Protein AF-A0A3A4W1U2-F1 (afdb_monomer)

Radius of gyration: 13.16 Å; Cα contacts (8 Å, |Δi|>4): 153; chains: 1; bounding box: 40×24×36 Å

Foldseek 3Di:
DDDLPFPWDADPVGKTKGKQQQQPCVVVRVLSSLCVSVVNPSVVSVVDDPVQKDKDKWFADPVVRDTDPDDDPDDGTMMMMIMHTDDD

Solvent-accessible surface area (backbone atoms only — not comparable to full-atom values): 5236 Å² total; per-residue (Å²): 132,85,79,84,89,68,58,60,53,71,46,97,87,66,31,25,32,26,53,30,77,64,50,81,47,59,69,61,46,48,52,51,33,41,12,53,69,48,75,66,36,52,70,60,38,73,68,58,54,81,84,50,40,49,77,51,76,31,40,28,42,84,88,78,72,45,75,38,90,61,83,64,98,60,80,81,49,13,28,37,39,35,38,28,76,54,86,130

Secondary structure (DSSP, 8-state):
-------EEE-TTS-EEEEESSSS-HHHHHHHHHHHHTTT-HHHHHH--TTSEEEEEEEEETTTTEEESS--SSS--EEEEEEEEPP-

Structure (mmCIF, N/CA/C/O backbone):
data_AF-A0A3A4W1U2-F1
#
_entry.id   AF-A0A3A4W1U2-F1
#
loop_
_atom_site.group_PDB
_atom_site.id
_atom_site.type_symbol
_atom_site.label_atom_id
_atom_site.label_alt_id
_atom_site.label_comp_id
_atom_site.label_asym_id
_atom_site.label_entity_id
_atom_site.label_seq_id
_atom_site.pdbx_PDB_ins_code
_atom_site.Cartn_x
_atom_site.Cartn_y
_atom_site.Cartn_z
_atom_site.occupancy
_atom_site.B_iso_or_equiv
_atom_site.auth_seq_id
_atom_site.auth_comp_id
_atom_site.auth_asym_id
_atom_site.auth_atom_id
_atom_site.pdbx_PDB_model_num
ATOM 1 N N . MET A 1 1 ? -20.799 6.509 -5.817 1.00 47.81 1 MET A N 1
ATOM 2 C CA . MET A 1 1 ? -19.647 5.779 -5.247 1.00 47.81 1 MET A CA 1
ATOM 3 C C . MET A 1 1 ? -18.566 5.757 -6.317 1.00 47.81 1 MET A C 1
ATOM 5 O O . MET A 1 1 ? -18.876 5.335 -7.425 1.00 47.81 1 MET A O 1
ATOM 9 N N . LYS A 1 2 ? -17.371 6.310 -6.053 1.00 53.25 2 LYS A N 1
ATOM 10 C CA . LYS A 1 2 ? -16.240 6.239 -6.999 1.00 53.25 2 LYS A CA 1
ATOM 11 C C . LYS A 1 2 ? -15.819 4.768 -7.077 1.00 53.25 2 LYS A C 1
ATOM 13 O O . LYS A 1 2 ? -15.674 4.133 -6.035 1.00 53.25 2 LYS A O 1
ATOM 18 N N . ALA A 1 3 ? -15.696 4.214 -8.279 1.00 64.38 3 ALA A N 1
ATOM 19 C CA . ALA A 1 3 ? -15.075 2.906 -8.435 1.00 64.38 3 ALA A CA 1
ATOM 20 C C . ALA A 1 3 ? -13.595 3.040 -8.055 1.00 64.38 3 ALA A C 1
ATOM 22 O O . ALA A 1 3 ? -12.925 3.960 -8.522 1.00 64.38 3 ALA A O 1
ATOM 23 N N . LEU A 1 4 ? -13.106 2.159 -7.184 1.00 66.75 4 LEU A N 1
ATOM 24 C CA . LEU A 1 4 ? -11.679 2.061 -6.905 1.00 66.75 4 LEU A CA 1
ATOM 25 C C . LEU A 1 4 ? -11.003 1.393 -8.104 1.00 66.75 4 LEU A C 1
ATOM 27 O O . LEU A 1 4 ? -11.129 0.184 -8.297 1.00 66.75 4 LEU A O 1
ATOM 31 N N . GLU A 1 5 ? -10.306 2.178 -8.920 1.00 71.06 5 GLU A N 1
ATOM 32 C CA . GLU A 1 5 ? -9.493 1.665 -10.024 1.00 71.06 5 GLU A CA 1
ATOM 33 C C . GLU A 1 5 ? -8.083 1.345 -9.534 1.00 71.06 5 GLU A C 1
ATOM 35 O O . GLU A 1 5 ? -7.111 2.045 -9.807 1.00 71.06 5 GLU A O 1
ATOM 40 N N . ILE A 1 6 ? -7.974 0.252 -8.786 1.00 74.44 6 ILE A N 1
ATOM 41 C CA . ILE A 1 6 ? -6.697 -0.206 -8.244 1.00 74.44 6 ILE A CA 1
ATOM 42 C C . ILE A 1 6 ? -6.149 -1.317 -9.130 1.00 74.44 6 ILE A C 1
ATOM 44 O O . ILE A 1 6 ? -6.792 -2.347 -9.329 1.00 74.44 6 ILE A O 1
ATOM 48 N N . THR A 1 7 ? -4.916 -1.159 -9.607 1.00 88.12 7 THR A N 1
ATOM 49 C CA . THR A 1 7 ? -4.124 -2.317 -10.037 1.00 88.12 7 THR A CA 1
ATOM 50 C C . THR A 1 7 ? -3.443 -2.878 -8.796 1.00 88.12 7 THR A C 1
ATOM 52 O O . THR A 1 7 ? -2.437 -2.337 -8.346 1.00 88.12 7 THR A O 1
ATOM 55 N N . GLY A 1 8 ? -4.015 -3.915 -8.191 1.00 91.12 8 GLY A N 1
ATOM 56 C CA . GLY A 1 8 ? -3.597 -4.367 -6.867 1.00 91.12 8 GLY A CA 1
ATOM 57 C C . GLY A 1 8 ? -4.220 -5.691 -6.443 1.00 91.12 8 GLY A C 1
ATOM 58 O O . GLY A 1 8 ? -4.853 -6.377 -7.244 1.00 91.12 8 GLY A O 1
ATOM 59 N N . GLY A 1 9 ? -4.030 -6.053 -5.177 1.00 92.69 9 GLY A N 1
ATOM 60 C CA . GLY A 1 9 ? -4.561 -7.291 -4.615 1.00 92.69 9 GLY A CA 1
ATOM 61 C C . GLY A 1 9 ? -4.348 -7.418 -3.110 1.00 92.69 9 GLY A C 1
ATOM 62 O O . GLY A 1 9 ? -3.924 -6.478 -2.440 1.00 92.69 9 GLY A O 1
ATOM 63 N N . ILE A 1 10 ? -4.652 -8.606 -2.584 1.00 94.44 10 ILE A N 1
ATOM 64 C CA . ILE A 1 10 ? -4.454 -8.965 -1.176 1.00 94.44 10 ILE A CA 1
ATOM 65 C C . ILE A 1 10 ? -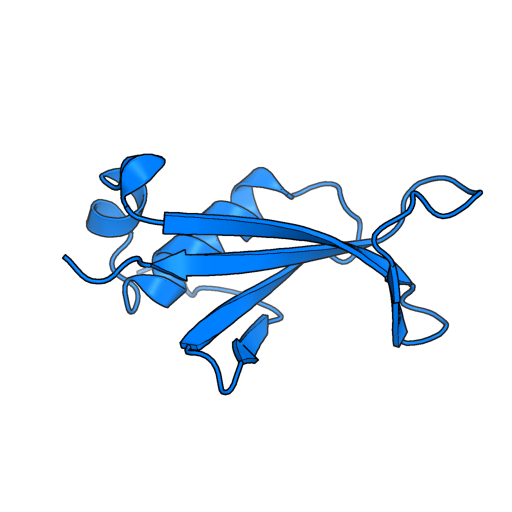3.397 -10.065 -1.115 1.00 94.44 10 ILE A C 1
ATOM 67 O O . ILE A 1 10 ? -3.516 -11.098 -1.771 1.00 94.44 10 ILE A O 1
ATOM 71 N N . CYS A 1 11 ? -2.351 -9.840 -0.331 1.00 93.25 11 CYS A N 1
ATOM 72 C CA . CYS A 1 11 ? -1.345 -10.840 -0.016 1.00 93.25 11 CYS A CA 1
ATOM 73 C C . CYS A 1 11 ? -1.907 -11.865 0.979 1.00 93.25 11 CYS A C 1
ATOM 75 O O . CYS A 1 11 ? -2.738 -11.534 1.822 1.00 93.25 11 CYS A O 1
ATOM 77 N N . ALA A 1 12 ? -1.391 -13.094 0.967 1.00 93.06 12 ALA A N 1
ATOM 78 C CA . ALA A 1 12 ? -1.783 -14.136 1.919 1.00 93.06 12 ALA A CA 1
ATOM 79 C C . ALA A 1 12 ? -1.577 -13.741 3.400 1.00 93.06 12 ALA A C 1
ATOM 81 O O . ALA A 1 12 ? -2.225 -14.307 4.274 1.00 93.06 12 ALA A O 1
ATOM 82 N N . CYS A 1 13 ? -0.714 -12.758 3.694 1.00 92.69 13 CYS A N 1
ATOM 83 C CA . CYS A 1 13 ? -0.533 -12.209 5.044 1.00 92.69 13 CYS A CA 1
ATOM 84 C C . CYS A 1 13 ? -1.581 -11.152 5.450 1.00 92.69 13 CYS A C 1
ATOM 86 O O . CYS A 1 13 ? -1.485 -10.589 6.538 1.00 92.69 13 CYS A O 1
ATOM 88 N N . GLY A 1 14 ? -2.543 -10.838 4.577 1.00 91.62 14 GLY A N 1
ATOM 89 C CA . GLY A 1 14 ? -3.589 -9.840 4.812 1.00 91.62 14 GLY A CA 1
ATOM 90 C C . GLY A 1 14 ? -3.227 -8.408 4.404 1.00 91.62 14 GLY A C 1
ATOM 91 O O . GLY A 1 14 ? -4.072 -7.524 4.504 1.00 91.62 14 GLY A O 1
ATOM 92 N N . ALA A 1 15 ? -2.006 -8.155 3.920 1.00 95.94 15 ALA A N 1
ATOM 93 C CA . ALA A 1 15 ? -1.651 -6.850 3.364 1.00 95.94 15 ALA A CA 1
ATOM 94 C C . ALA A 1 15 ? -2.345 -6.616 2.014 1.00 95.94 15 ALA A C 1
ATOM 96 O O . ALA A 1 15 ? -2.322 -7.480 1.138 1.00 95.94 15 ALA A O 1
ATOM 97 N N . VAL A 1 16 ? -2.906 -5.429 1.826 1.00 96.50 16 VAL A N 1
ATOM 98 C CA . VAL A 1 16 ? -3.339 -4.917 0.525 1.00 96.50 16 VAL A CA 1
ATOM 99 C C . VAL A 1 16 ? -2.131 -4.332 -0.188 1.00 96.50 16 VAL A C 1
ATOM 101 O O . VAL A 1 16 ? -1.304 -3.682 0.445 1.00 96.50 16 VAL A O 1
ATOM 104 N N . TYR A 1 17 ? -2.024 -4.532 -1.497 1.00 95.00 17 TYR A N 1
ATOM 105 C CA . TYR A 1 17 ? -1.022 -3.852 -2.308 1.00 95.00 17 TYR A CA 1
ATOM 106 C C . TYR A 1 17 ? -1.633 -3.188 -3.536 1.00 95.00 17 TYR A C 1
ATOM 108 O O . TYR A 1 17 ? -2.602 -3.694 -4.102 1.00 95.00 17 TYR A O 1
ATOM 116 N N . ALA A 1 18 ? -1.044 -2.072 -3.957 1.00 94.94 18 ALA A N 1
ATOM 117 C CA . ALA A 1 18 ? -1.478 -1.283 -5.101 1.00 94.94 18 ALA A CA 1
ATOM 118 C C . ALA A 1 18 ? -0.275 -0.766 -5.903 1.00 94.94 18 ALA A C 1
ATOM 120 O O . ALA A 1 18 ? 0.741 -0.366 -5.333 1.00 94.94 18 ALA A O 1
ATOM 121 N N . LEU A 1 19 ? -0.389 -0.795 -7.230 1.00 93.31 19 LEU A N 1
ATOM 122 C CA . LEU A 1 19 ? 0.646 -0.403 -8.181 1.00 93.31 19 LEU A CA 1
ATOM 123 C C . LEU A 1 19 ? 0.384 1.004 -8.725 1.00 93.31 19 LEU A C 1
ATOM 125 O O . LEU A 1 19 ? -0.583 1.237 -9.448 1.00 93.31 19 LEU A O 1
ATOM 129 N N . ASP A 1 20 ? 1.332 1.903 -8.493 1.00 92.19 20 ASP A N 1
ATOM 130 C CA . ASP A 1 20 ? 1.508 3.116 -9.277 1.00 92.19 20 ASP A CA 1
ATOM 131 C C . ASP A 1 20 ? 2.493 2.831 -10.417 1.00 92.19 20 ASP A C 1
ATOM 133 O O . ASP A 1 20 ? 3.709 2.767 -10.224 1.00 92.19 20 ASP A O 1
ATOM 137 N N . ARG A 1 21 ? 1.972 2.655 -11.634 1.00 87.19 21 ARG A N 1
ATOM 138 C CA . ARG A 1 21 ? 2.787 2.280 -12.801 1.00 87.19 21 ARG A CA 1
ATOM 139 C C . ARG A 1 21 ? 3.852 3.317 -13.160 1.00 87.19 21 ARG A C 1
ATOM 141 O O . ARG A 1 21 ? 4.879 2.928 -13.707 1.00 87.19 21 ARG A O 1
ATOM 148 N N . MET A 1 22 ? 3.610 4.603 -12.891 1.00 84.56 22 MET A N 1
ATOM 149 C CA . MET A 1 22 ? 4.535 5.691 -13.247 1.00 84.56 22 MET A CA 1
ATOM 150 C C . MET A 1 22 ? 5.276 6.273 -12.038 1.00 84.56 22 MET A C 1
ATOM 152 O O . MET A 1 22 ? 6.236 7.018 -12.216 1.00 84.56 22 MET A O 1
ATOM 156 N N . GLY A 1 23 ? 4.845 5.943 -10.819 1.00 82.81 23 GLY A N 1
ATOM 157 C CA . GLY A 1 23 ? 5.421 6.466 -9.580 1.00 82.81 23 GLY A CA 1
ATOM 158 C C . GLY A 1 23 ? 5.114 7.949 -9.338 1.00 82.81 23 GLY A C 1
ATOM 159 O O . GLY A 1 23 ? 5.871 8.612 -8.633 1.00 82.81 23 GLY A O 1
ATOM 160 N N . HIS A 1 24 ? 4.068 8.494 -9.967 1.00 85.00 24 HIS A N 1
ATOM 161 C CA . HIS A 1 24 ? 3.691 9.913 -9.890 1.00 85.00 24 HIS A CA 1
ATOM 162 C C . HIS A 1 24 ? 2.451 10.174 -9.021 1.00 85.00 24 HIS A C 1
ATOM 164 O O . HIS A 1 24 ? 2.217 11.310 -8.620 1.00 85.00 24 HIS A O 1
ATOM 170 N N . ASN A 1 25 ? 1.677 9.133 -8.716 1.00 88.69 25 ASN A N 1
ATOM 171 C CA . ASN A 1 25 ? 0.364 9.197 -8.079 1.00 88.69 25 ASN A CA 1
ATOM 172 C C . ASN A 1 25 ? 0.357 8.486 -6.717 1.00 88.69 25 ASN A C 1
ATOM 174 O O . ASN A 1 25 ? -0.686 8.027 -6.258 1.00 88.69 25 ASN A O 1
ATOM 178 N N . LEU A 1 26 ? 1.517 8.401 -6.056 1.00 89.25 26 LEU A N 1
ATOM 179 C CA . LEU A 1 26 ? 1.699 7.673 -4.796 1.00 89.25 26 LEU A CA 1
ATOM 180 C C . LEU A 1 26 ? 0.641 8.005 -3.736 1.00 89.25 26 LEU A C 1
ATOM 182 O O . LEU A 1 26 ? 0.164 7.101 -3.062 1.00 89.25 26 LEU A O 1
ATOM 186 N N . GLY A 1 27 ? 0.260 9.279 -3.598 1.00 91.12 27 GLY A N 1
ATOM 187 C CA . GLY A 1 27 ? -0.755 9.698 -2.628 1.00 91.12 27 GLY A CA 1
ATOM 188 C C . GLY A 1 27 ? -2.151 9.144 -2.927 1.00 91.12 27 GLY A C 1
ATOM 189 O O . GLY A 1 27 ? -2.805 8.635 -2.020 1.00 91.12 27 GLY A O 1
ATOM 190 N N . GLU A 1 28 ? -2.593 9.197 -4.189 1.00 91.88 28 GLU A N 1
ATOM 191 C CA . GLU A 1 28 ? -3.895 8.648 -4.599 1.00 91.88 28 GLU A CA 1
ATOM 192 C C . GLU A 1 28 ? -3.898 7.122 -4.470 1.00 91.88 28 GLU A C 1
ATOM 194 O O . GLU A 1 28 ? -4.784 6.561 -3.834 1.00 91.88 28 GLU A O 1
ATOM 199 N N . VAL A 1 29 ? -2.848 6.459 -4.964 1.00 93.25 29 VAL A N 1
ATOM 200 C CA . VAL A 1 29 ? -2.717 4.995 -4.897 1.00 93.25 29 VAL A CA 1
ATOM 201 C C . VAL A 1 29 ? -2.646 4.498 -3.449 1.00 93.25 29 VAL A C 1
ATOM 203 O O . VAL A 1 29 ? -3.193 3.444 -3.126 1.00 93.25 29 VAL A O 1
ATOM 206 N N . PHE A 1 30 ? -2.012 5.258 -2.553 1.00 94.81 30 PHE A N 1
ATOM 207 C CA . PHE A 1 30 ? -1.986 4.950 -1.125 1.00 94.81 30 PHE A CA 1
ATOM 208 C C . PH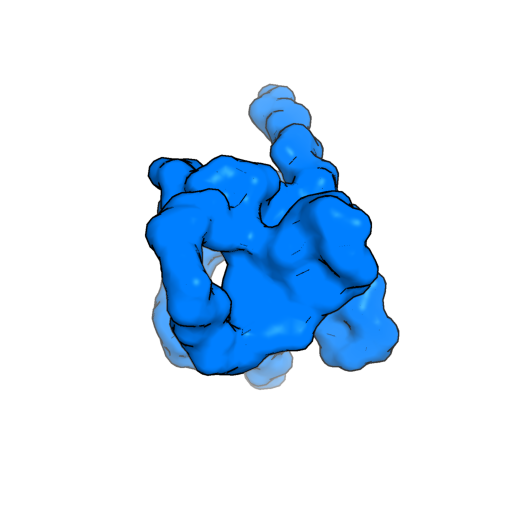E A 1 30 ? -3.376 5.054 -0.484 1.00 94.81 30 PHE A C 1
ATOM 210 O O . PHE A 1 30 ? -3.776 4.150 0.252 1.00 94.81 30 PHE A O 1
ATOM 217 N N . LEU A 1 31 ? -4.128 6.120 -0.780 1.00 94.38 31 LEU A N 1
ATOM 218 C CA . LEU A 1 31 ? -5.488 6.289 -0.265 1.00 94.38 31 LEU A CA 1
ATOM 219 C C . LEU A 1 31 ? -6.431 5.204 -0.799 1.00 94.38 31 LEU A C 1
ATOM 221 O O . LEU A 1 31 ? -7.239 4.664 -0.041 1.00 94.38 31 LEU A O 1
ATOM 225 N N . ASP A 1 32 ? -6.296 4.838 -2.071 1.00 93.50 32 ASP A N 1
ATOM 226 C CA . ASP A 1 32 ? -7.055 3.745 -2.673 1.00 93.50 32 ASP A CA 1
ATOM 227 C C . ASP A 1 32 ? -6.733 2.403 -1.993 1.00 93.50 32 ASP A C 1
ATOM 229 O O . ASP A 1 32 ? -7.644 1.647 -1.646 1.00 93.50 32 ASP A O 1
ATOM 233 N N . ALA A 1 33 ? -5.454 2.128 -1.707 1.00 95.19 33 ALA A N 1
ATOM 234 C CA . ALA A 1 33 ? -5.041 0.933 -0.969 1.00 95.19 33 ALA A CA 1
ATOM 235 C C . ALA A 1 33 ? -5.615 0.895 0.461 1.00 95.19 33 ALA A C 1
ATOM 237 O O . ALA A 1 33 ? -6.125 -0.143 0.889 1.00 95.19 33 ALA A O 1
ATOM 238 N N . LEU A 1 34 ? -5.585 2.017 1.190 1.00 95.88 34 LEU A N 1
ATOM 239 C CA . LEU A 1 34 ? -6.196 2.134 2.522 1.00 95.88 34 LEU A CA 1
ATOM 240 C C . LEU A 1 34 ? -7.713 1.942 2.480 1.00 95.88 34 LEU A C 1
ATOM 242 O O . LEU A 1 34 ? -8.273 1.226 3.311 1.00 95.88 34 LEU A O 1
ATOM 246 N N . THR A 1 35 ? -8.378 2.544 1.496 1.00 95.50 35 THR A N 1
ATOM 247 C CA . THR A 1 35 ? -9.824 2.410 1.291 1.00 95.50 35 THR A CA 1
ATOM 248 C C . THR A 1 35 ? -10.189 0.959 1.007 1.00 95.50 35 THR A C 1
ATOM 250 O O . THR A 1 35 ? -11.142 0.429 1.578 1.00 95.50 35 THR A O 1
ATOM 253 N N . PHE A 1 36 ? -9.391 0.267 0.193 1.00 94.81 36 PHE A N 1
ATOM 254 C CA . PHE A 1 36 ? -9.579 -1.152 -0.078 1.00 94.81 36 PHE A CA 1
ATOM 255 C C . PHE A 1 36 ? -9.348 -2.021 1.165 1.00 94.81 36 PHE A C 1
ATOM 257 O O . PHE A 1 36 ? -10.158 -2.903 1.452 1.00 94.81 36 PHE A O 1
ATOM 264 N N . ALA A 1 37 ? -8.317 -1.730 1.965 1.00 94.75 37 ALA A N 1
ATOM 265 C CA . ALA A 1 37 ? -8.104 -2.379 3.260 1.00 94.75 37 ALA A CA 1
ATOM 266 C C . ALA A 1 37 ? -9.282 -2.139 4.229 1.00 94.75 37 ALA A C 1
ATOM 268 O O . ALA A 1 37 ? -9.665 -3.030 4.989 1.00 94.75 37 ALA A O 1
ATOM 269 N N . CYS A 1 38 ? -9.931 -0.975 4.135 1.00 95.44 38 CYS A N 1
ATOM 270 C CA . CYS A 1 38 ? -11.176 -0.636 4.830 1.00 95.44 38 CYS A CA 1
ATOM 271 C C . CYS A 1 38 ? -12.451 -1.145 4.133 1.00 95.44 38 CYS A C 1
ATOM 273 O O . CYS A 1 38 ? -13.546 -0.713 4.484 1.00 95.44 38 CYS A O 1
ATOM 275 N N . LYS A 1 39 ? -12.346 -2.085 3.184 1.00 92.75 39 LYS A N 1
ATOM 276 C CA . LYS A 1 39 ? -13.484 -2.690 2.466 1.00 92.75 39 LYS A CA 1
ATOM 277 C C . LYS A 1 39 ? -14.340 -1.678 1.688 1.00 92.75 39 LYS A C 1
ATOM 279 O O . LYS A 1 39 ? -15.547 -1.862 1.559 1.00 92.75 39 LYS A O 1
ATOM 284 N N . GLY A 1 40 ? -13.719 -0.628 1.156 1.00 92.00 40 GLY A N 1
ATOM 285 C CA . GLY A 1 40 ? -14.387 0.411 0.368 1.00 92.00 40 GLY A CA 1
ATOM 286 C C . GLY A 1 40 ? -14.877 1.613 1.179 1.00 92.00 40 GLY A C 1
ATOM 287 O O . GLY A 1 40 ? -15.448 2.532 0.596 1.00 92.00 40 GLY A O 1
ATOM 288 N N . ASP A 1 41 ? -14.660 1.627 2.495 1.00 94.50 41 ASP A N 1
ATOM 289 C CA . ASP A 1 41 ? -15.045 2.735 3.371 1.00 94.50 41 ASP A CA 1
ATOM 290 C C . ASP A 1 41 ? -13.960 3.825 3.372 1.00 94.50 41 ASP A C 1
ATOM 292 O O . ASP A 1 41 ? -12.938 3.719 4.060 1.00 94.50 41 ASP A O 1
ATOM 296 N N . ILE A 1 42 ? -14.167 4.855 2.546 1.00 93.56 42 ILE A N 1
ATOM 297 C CA . ILE A 1 42 ? -13.224 5.970 2.391 1.00 93.56 42 ILE A CA 1
ATOM 298 C C . ILE A 1 42 ? -13.183 6.868 3.629 1.00 93.56 42 ILE A C 1
ATOM 300 O O . ILE A 1 42 ? -12.108 7.329 4.004 1.00 93.56 42 ILE A O 1
ATOM 304 N N . ASP A 1 43 ? -14.319 7.067 4.298 1.00 95.94 43 ASP A N 1
ATOM 305 C CA . ASP A 1 43 ? -14.393 7.898 5.498 1.00 95.94 43 ASP A CA 1
ATOM 306 C C . ASP A 1 43 ? -13.581 7.251 6.622 1.00 95.94 43 ASP A C 1
ATOM 308 O O . ASP A 1 43 ? -12.776 7.913 7.281 1.00 95.94 43 ASP A O 1
ATOM 312 N N . LYS A 1 44 ? -13.701 5.926 6.775 1.00 95.88 44 LYS A N 1
ATOM 313 C CA . LYS A 1 44 ? -12.857 5.162 7.692 1.00 95.88 44 LYS A CA 1
ATOM 314 C C . LYS A 1 44 ? -11.382 5.244 7.311 1.00 95.88 44 LYS A C 1
ATOM 316 O O . LYS A 1 44 ? -10.561 5.485 8.189 1.00 95.88 44 LYS A O 1
ATOM 321 N N . ALA A 1 45 ? -11.034 5.057 6.037 1.00 95.56 45 ALA A N 1
ATOM 322 C CA . ALA A 1 45 ? -9.643 5.130 5.586 1.00 95.56 45 ALA A CA 1
ATOM 323 C C . ALA A 1 45 ? -9.004 6.502 5.849 1.00 95.56 45 ALA A C 1
ATOM 325 O O . ALA A 1 45 ? -7.851 6.561 6.270 1.00 95.56 45 ALA A O 1
ATOM 326 N N . MET A 1 46 ? -9.752 7.591 5.651 1.00 94.88 46 MET A N 1
A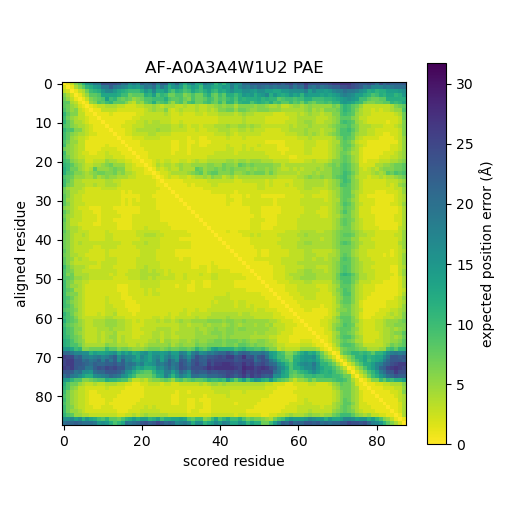TOM 327 C CA . MET A 1 46 ? -9.297 8.953 5.946 1.00 94.88 46 MET A CA 1
ATOM 328 C C . MET A 1 46 ? -9.219 9.257 7.448 1.00 94.88 46 MET A C 1
ATOM 330 O O . MET A 1 46 ? -8.484 10.160 7.843 1.00 94.88 46 MET A O 1
ATOM 334 N N . ALA A 1 47 ? -9.963 8.524 8.280 1.00 97.06 47 ALA A N 1
ATOM 335 C CA . ALA A 1 47 ? -9.949 8.673 9.733 1.00 97.06 47 ALA A CA 1
ATOM 336 C C . ALA A 1 47 ? -8.826 7.883 10.431 1.00 97.06 47 ALA A C 1
ATOM 338 O O . ALA A 1 47 ? -8.582 8.124 11.613 1.00 97.06 47 ALA A O 1
ATOM 339 N N . LEU A 1 48 ? -8.162 6.949 9.736 1.00 96.31 48 LEU A N 1
ATOM 340 C CA . LEU A 1 48 ? -7.079 6.144 10.307 1.00 96.31 48 LEU A CA 1
ATOM 341 C C . LEU A 1 48 ? -5.865 7.001 10.667 1.00 96.31 48 LEU A C 1
ATOM 343 O O . LEU A 1 48 ? -5.411 7.832 9.876 1.00 96.31 48 LEU A O 1
ATOM 347 N N . THR A 1 49 ? -5.273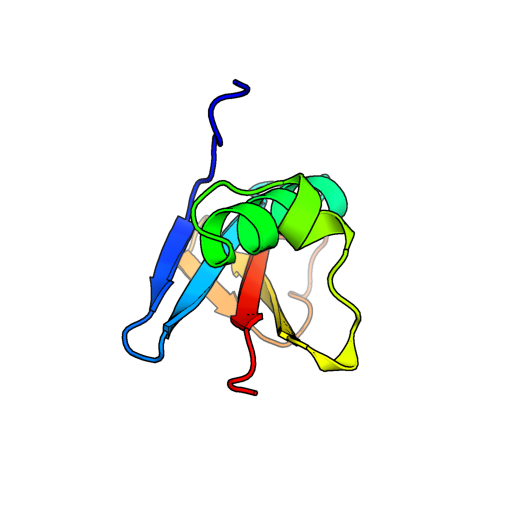 6.727 11.826 1.00 96.69 49 THR A N 1
ATOM 348 C CA . THR A 1 49 ? -3.981 7.309 12.204 1.00 96.69 49 THR A CA 1
ATOM 349 C C . THR A 1 49 ? -2.813 6.412 11.772 1.00 96.69 49 THR A C 1
ATOM 351 O O . THR A 1 49 ? -2.992 5.204 11.587 1.00 96.69 49 THR A O 1
ATOM 354 N N . PRO A 1 50 ? -1.582 6.950 11.637 1.00 94.56 50 PRO A N 1
ATOM 355 C CA . PRO A 1 50 ? -0.399 6.149 11.307 1.00 94.56 50 PRO A CA 1
ATOM 356 C C . PRO A 1 50 ? -0.102 5.010 12.293 1.00 94.56 50 PRO A C 1
ATOM 358 O O . PRO A 1 50 ? 0.628 4.079 11.955 1.00 94.56 50 PRO A O 1
ATOM 361 N N . GLU A 1 51 ? -0.647 5.050 13.514 1.00 96.50 51 GLU A N 1
ATOM 362 C CA . GLU A 1 51 ? -0.512 3.939 14.454 1.00 96.50 51 GLU A CA 1
ATOM 363 C C . GLU A 1 51 ? -1.407 2.744 14.100 1.00 96.50 51 GLU A C 1
ATOM 365 O O . GLU A 1 51 ? -1.064 1.626 14.479 1.00 96.50 51 GLU A O 1
ATOM 370 N N . GLU A 1 52 ? -2.498 2.937 13.355 1.00 97.31 52 GLU A N 1
ATOM 371 C CA . GLU A 1 52 ? -3.515 1.914 13.063 1.00 97.31 52 GLU A CA 1
ATOM 372 C C . GLU A 1 52 ? -3.207 1.068 11.816 1.00 97.31 52 GLU A C 1
ATOM 374 O O . GLU A 1 52 ? -3.925 0.112 11.509 1.00 97.31 52 GLU A O 1
ATOM 379 N N . TYR A 1 53 ? -2.126 1.373 11.099 1.00 96.88 53 TYR A N 1
ATOM 380 C CA . TYR A 1 53 ? -1.689 0.599 9.943 1.00 96.88 53 TYR A CA 1
ATOM 381 C C . TYR A 1 53 ? -0.164 0.534 9.828 1.00 96.88 53 TYR A C 1
ATOM 383 O O . TYR A 1 53 ? 0.587 1.265 10.472 1.00 96.88 53 TYR A O 1
ATOM 391 N N . GLU A 1 54 ? 0.303 -0.397 9.008 1.00 96.94 54 GLU A N 1
ATOM 392 C CA . GLU A 1 54 ? 1.678 -0.480 8.529 1.00 96.94 54 GLU A CA 1
ATOM 393 C C . GLU A 1 54 ? 1.685 -0.230 7.025 1.00 96.94 54 GLU A C 1
ATOM 395 O O . GLU A 1 54 ? 0.753 -0.626 6.320 1.00 96.94 54 GLU A O 1
ATOM 400 N N . THR A 1 55 ? 2.736 0.423 6.533 1.00 95.88 55 THR A N 1
ATOM 401 C CA . THR A 1 55 ? 2.913 0.683 5.105 1.00 95.88 55 THR A CA 1
ATOM 402 C C . THR A 1 55 ? 4.357 0.465 4.682 1.00 95.88 55 THR A C 1
ATOM 404 O O . THR A 1 55 ? 5.290 0.772 5.425 1.00 95.88 55 THR A O 1
ATOM 407 N N . GLU A 1 56 ? 4.542 -0.064 3.479 1.00 94.12 56 GLU A N 1
ATOM 408 C CA . GLU A 1 56 ? 5.842 -0.182 2.830 1.00 94.12 56 GLU A CA 1
ATOM 409 C C . GLU A 1 56 ? 5.693 0.142 1.343 1.00 94.12 56 GLU A C 1
ATOM 411 O O . GLU A 1 56 ? 4.710 -0.228 0.711 1.00 94.12 56 GLU A O 1
ATOM 416 N N . THR A 1 57 ? 6.665 0.845 0.765 1.00 92.94 57 THR A N 1
ATOM 417 C CA . THR A 1 57 ? 6.691 1.132 -0.674 1.00 92.94 57 THR A CA 1
ATOM 418 C C . THR A 1 57 ? 7.960 0.560 -1.283 1.00 92.94 57 THR A C 1
ATOM 420 O O . THR A 1 57 ? 9.057 0.811 -0.787 1.00 92.94 57 THR A O 1
ATOM 423 N N . LEU A 1 58 ? 7.806 -0.196 -2.368 1.00 92.00 58 LEU A N 1
ATOM 424 C CA . LEU A 1 58 ? 8.901 -0.777 -3.137 1.00 92.00 58 LEU A CA 1
ATOM 425 C C . LEU A 1 58 ? 8.930 -0.189 -4.546 1.00 92.00 58 LEU A C 1
ATOM 427 O O . LEU A 1 58 ? 7.890 0.150 -5.114 1.00 92.00 58 LEU A O 1
ATOM 431 N N . ASP A 1 59 ? 10.123 -0.117 -5.130 1.00 91.31 59 ASP A N 1
ATOM 432 C CA . ASP A 1 59 ? 10.256 0.133 -6.560 1.00 91.31 59 ASP A CA 1
ATOM 433 C C . ASP A 1 59 ? 9.784 -1.084 -7.342 1.00 91.31 59 ASP A C 1
ATOM 435 O O . ASP A 1 59 ? 10.080 -2.220 -6.971 1.00 91.31 59 ASP A O 1
ATOM 439 N N . TYR A 1 60 ? 9.086 -0.826 -8.440 1.00 90.06 60 TYR A N 1
ATOM 440 C CA . TYR A 1 60 ? 8.614 -1.827 -9.376 1.00 90.06 60 TYR A CA 1
ATOM 441 C C . TYR A 1 60 ? 9.176 -1.551 -10.767 1.00 90.06 60 TYR A C 1
ATOM 443 O O . TYR A 1 60 ? 8.995 -0.465 -11.328 1.00 90.06 60 TYR A O 1
ATOM 451 N N . ASP A 1 61 ? 9.843 -2.558 -11.321 1.00 87.56 61 ASP A N 1
ATOM 452 C CA . ASP A 1 61 ? 10.293 -2.569 -12.705 1.00 87.56 61 ASP A CA 1
ATOM 453 C C . ASP A 1 61 ? 9.257 -3.305 -13.560 1.00 87.56 61 ASP A C 1
ATOM 455 O O . ASP A 1 61 ? 9.027 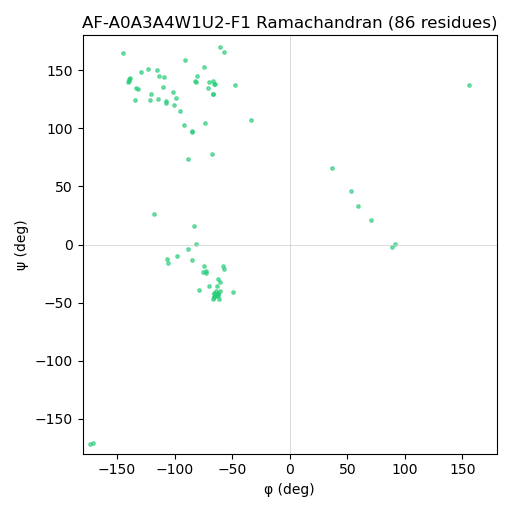-4.505 -13.403 1.00 87.56 61 ASP A O 1
ATOM 459 N N . VAL A 1 62 ? 8.616 -2.569 -1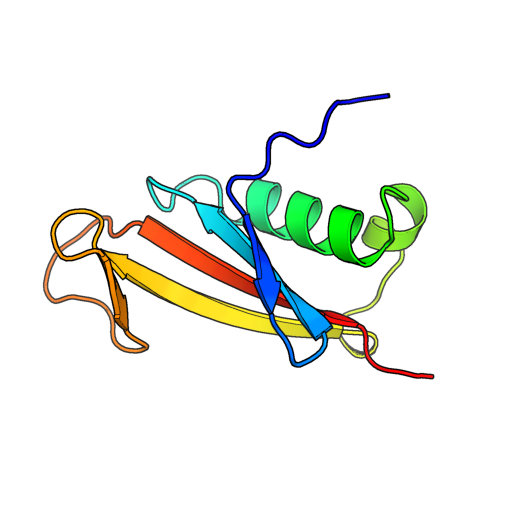4.469 1.00 84.00 62 VAL A N 1
ATOM 460 C CA . VAL A 1 62 ? 7.574 -3.101 -15.354 1.00 84.00 62 VAL A CA 1
ATOM 461 C C . VAL A 1 62 ? 8.124 -4.012 -16.453 1.00 84.00 62 VAL A C 1
ATOM 463 O O . VAL A 1 62 ? 7.385 -4.848 -16.966 1.00 84.00 62 VAL A O 1
ATOM 466 N N . HIS A 1 63 ? 9.395 -3.861 -16.826 1.00 85.94 63 HIS A N 1
ATOM 467 C CA . HIS A 1 63 ? 10.018 -4.646 -17.889 1.00 85.94 63 HIS A CA 1
ATOM 468 C C . HIS A 1 63 ? 10.408 -6.034 -17.392 1.00 85.94 63 HIS A C 1
ATOM 470 O O . HIS A 1 63 ? 10.236 -7.014 -18.114 1.00 85.94 63 HIS A O 1
ATOM 476 N N . THR A 1 64 ? 10.909 -6.122 -16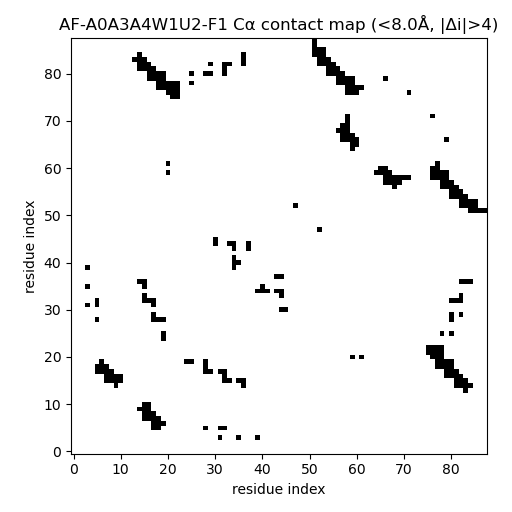.160 1.00 88.69 64 THR A N 1
ATOM 477 C CA . THR A 1 64 ? 11.312 -7.392 -15.539 1.00 88.69 64 THR A CA 1
ATOM 478 C C . THR A 1 64 ? 10.251 -7.976 -14.608 1.00 88.69 64 THR A C 1
ATOM 480 O O . THR A 1 64 ? 10.390 -9.125 -14.197 1.00 88.69 64 THR A O 1
ATOM 483 N N . ASN A 1 65 ? 9.194 -7.221 -14.287 1.00 87.69 65 ASN A N 1
ATOM 484 C CA . ASN A 1 65 ? 8.163 -7.579 -13.307 1.00 87.69 65 ASN A CA 1
ATOM 485 C C . ASN A 1 65 ? 8.769 -7.954 -11.940 1.00 87.69 65 ASN A C 1
ATOM 487 O O . ASN A 1 65 ? 8.440 -8.977 -11.336 1.00 87.69 65 ASN A O 1
ATOM 491 N N . THR A 1 66 ? 9.709 -7.135 -11.468 1.00 88.06 66 THR A N 1
ATOM 492 C CA . THR A 1 66 ? 10.420 -7.353 -10.201 1.00 88.06 66 THR A CA 1
ATOM 493 C C . THR A 1 66 ? 10.265 -6.170 -9.263 1.00 88.06 66 THR A C 1
ATOM 495 O O . THR A 1 66 ? 10.162 -5.027 -9.710 1.00 88.06 66 THR A O 1
ATOM 498 N N . VAL A 1 67 ? 10.322 -6.445 -7.958 1.00 88.62 67 VAL A N 1
ATOM 499 C CA . VAL A 1 67 ? 10.319 -5.422 -6.907 1.00 88.62 67 VAL A CA 1
ATOM 500 C C . VAL A 1 67 ? 11.679 -5.300 -6.230 1.00 88.62 67 VAL A C 1
ATOM 502 O O . VAL A 1 67 ? 12.363 -6.299 -6.006 1.00 88.62 67 VAL A O 1
ATOM 505 N N . SER A 1 68 ? 12.062 -4.082 -5.852 1.00 87.38 68 SER A N 1
ATOM 506 C CA . SER A 1 68 ? 13.293 -3.829 -5.100 1.00 87.38 68 SER A CA 1
ATOM 507 C C . SER A 1 68 ? 13.106 -2.777 -4.010 1.00 87.38 68 SER A C 1
ATOM 509 O O . SER A 1 68 ? 12.442 -1.764 -4.203 1.00 87.38 68 SER A O 1
ATOM 511 N N . ARG A 1 69 ? 13.762 -2.992 -2.861 1.00 79.25 69 ARG A N 1
ATOM 512 C CA . ARG A 1 69 ? 13.843 -2.013 -1.755 1.00 79.25 69 ARG A CA 1
ATOM 513 C C . ARG A 1 69 ? 14.798 -0.853 -2.046 1.00 79.25 69 ARG A C 1
ATOM 515 O O . ARG A 1 69 ? 14.788 0.153 -1.347 1.00 79.25 69 ARG A O 1
ATOM 522 N N . ARG A 1 70 ? 15.699 -1.031 -3.012 1.00 65.25 70 ARG A N 1
ATOM 523 C CA . ARG A 1 70 ? 16.776 -0.092 -3.310 1.00 65.25 70 ARG A CA 1
ATOM 524 C C . ARG A 1 70 ? 16.428 0.615 -4.608 1.00 65.25 70 ARG A C 1
ATOM 526 O O . ARG A 1 70 ? 16.291 -0.078 -5.611 1.00 65.25 70 ARG A O 1
ATOM 533 N N . GLY A 1 71 ? 16.351 1.948 -4.545 1.00 58.16 71 GLY A N 1
ATOM 534 C CA . GLY A 1 71 ? 16.242 2.845 -5.696 1.00 58.16 71 GLY A CA 1
ATOM 535 C C . GLY A 1 71 ? 17.003 2.277 -6.879 1.00 58.16 71 GLY A C 1
ATOM 536 O O . GLY A 1 71 ? 18.238 2.234 -6.835 1.00 58.16 71 GLY A O 1
ATOM 537 N N . GLY A 1 72 ? 16.280 1.782 -7.886 1.00 53.09 72 GLY A N 1
ATOM 538 C CA . GLY A 1 72 ? 16.892 1.355 -9.138 1.00 53.09 72 GLY A CA 1
ATOM 539 C C . GLY A 1 72 ? 17.845 2.453 -9.610 1.00 53.09 72 GLY A C 1
ATOM 540 O O . GLY A 1 72 ? 17.545 3.641 -9.481 1.00 53.09 72 GLY A O 1
ATOM 541 N N . ARG A 1 73 ? 19.042 2.084 -10.083 1.00 48.81 73 ARG A N 1
ATOM 542 C CA . ARG A 1 73 ? 20.008 3.042 -10.644 1.00 48.81 73 ARG A CA 1
ATOM 543 C C . ARG A 1 73 ? 19.442 3.602 -11.958 1.00 48.81 73 ARG A C 1
ATOM 545 O O . ARG A 1 73 ? 19.822 3.151 -13.028 1.00 48.81 73 ARG A O 1
ATOM 552 N N . GLY A 1 74 ? 18.504 4.535 -11.883 1.00 47.72 74 GLY A N 1
ATOM 553 C CA . GLY A 1 74 ? 17.812 5.094 -13.042 1.00 47.72 74 GLY A CA 1
ATOM 554 C C . GLY A 1 74 ? 16.452 5.650 -12.636 1.00 47.72 74 GLY A C 1
ATOM 555 O O . GLY A 1 74 ? 15.761 5.058 -11.818 1.00 47.72 74 GLY A O 1
ATOM 556 N N . GLY A 1 75 ? 16.101 6.829 -13.150 1.00 58.91 75 GLY A N 1
ATOM 557 C CA . GLY A 1 75 ? 14.892 7.557 -12.758 1.00 58.91 75 GLY A CA 1
ATOM 558 C C . GLY A 1 75 ? 13.565 6.821 -13.011 1.00 58.91 75 GLY A C 1
ATOM 559 O O . GLY A 1 75 ? 13.521 5.805 -13.692 1.00 58.91 75 GLY A O 1
ATOM 560 N N . ARG A 1 76 ? 12.486 7.401 -12.457 1.00 64.75 76 ARG A N 1
ATOM 561 C CA . ARG A 1 76 ? 11.052 7.069 -12.640 1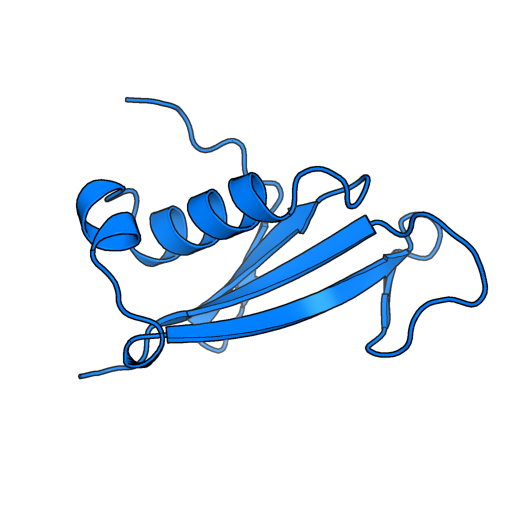.00 64.75 76 ARG A CA 1
ATOM 562 C C . ARG A 1 76 ? 10.742 5.570 -12.786 1.00 64.75 76 ARG A C 1
ATOM 564 O O . ARG A 1 76 ? 10.259 5.122 -13.820 1.00 64.75 76 ARG A O 1
ATOM 571 N N . SER A 1 77 ? 10.977 4.816 -11.717 1.00 77.56 77 SER A N 1
ATOM 572 C CA . SER A 1 77 ? 10.426 3.472 -11.527 1.00 77.56 77 SER A CA 1
ATOM 573 C C . SER A 1 77 ? 8.981 3.543 -11.027 1.00 77.56 77 SER A C 1
ATOM 575 O O . SER A 1 77 ? 8.643 4.404 -10.200 1.00 77.56 77 SER A O 1
ATOM 577 N N . GLY A 1 78 ? 8.151 2.596 -11.474 1.00 89.88 78 GLY A N 1
ATOM 578 C CA . GLY A 1 78 ? 6.851 2.345 -10.859 1.00 89.88 78 GLY A CA 1
ATOM 579 C C . GLY A 1 78 ? 7.005 2.026 -9.370 1.00 89.88 78 GLY A C 1
ATOM 580 O O . GLY A 1 78 ? 8.108 1.774 -8.873 1.00 89.88 78 GLY A O 1
ATOM 581 N N . LYS A 1 79 ? 5.904 2.073 -8.630 1.00 92.50 79 LYS A N 1
ATOM 582 C CA . LYS A 1 79 ? 5.890 1.874 -7.180 1.00 92.50 79 LYS A CA 1
ATOM 583 C C . LYS A 1 79 ? 4.802 0.883 -6.816 1.00 92.50 79 LYS A C 1
ATOM 585 O O . LYS A 1 79 ? 3.678 1.027 -7.280 1.00 92.50 79 LYS A O 1
ATOM 590 N N . ILE A 1 80 ? 5.116 -0.090 -5.970 1.00 93.56 80 ILE A N 1
ATOM 591 C CA . ILE A 1 80 ? 4.095 -0.908 -5.311 1.00 93.56 80 ILE A CA 1
ATOM 592 C C . ILE A 1 80 ? 4.046 -0.503 -3.849 1.00 93.56 80 ILE A C 1
ATOM 594 O O . ILE A 1 80 ? 5.058 -0.545 -3.149 1.00 93.56 80 ILE A O 1
ATOM 598 N N . ILE A 1 81 ? 2.860 -0.104 -3.415 1.00 94.62 81 ILE A N 1
ATOM 599 C CA . ILE A 1 81 ? 2.561 0.278 -2.044 1.00 94.62 81 ILE A CA 1
ATOM 600 C C . ILE A 1 81 ? 1.860 -0.899 -1.389 1.00 94.62 81 ILE A C 1
ATOM 602 O O . ILE A 1 81 ? 0.918 -1.440 -1.959 1.00 94.62 81 ILE A O 1
ATOM 606 N N . PHE A 1 82 ? 2.311 -1.279 -0.204 1.00 95.69 82 PHE A N 1
ATOM 607 C CA . PHE A 1 82 ? 1.697 -2.279 0.652 1.00 95.69 82 PHE A CA 1
ATOM 608 C C . PHE A 1 82 ? 1.113 -1.576 1.868 1.00 95.69 82 PHE A C 1
ATOM 610 O O . PHE A 1 82 ? 1.783 -0.740 2.466 1.00 95.69 82 PHE A O 1
ATOM 617 N N . VAL A 1 83 ? -0.107 -1.935 2.250 1.00 96.88 83 VAL A N 1
ATOM 618 C CA . VAL A 1 83 ? -0.793 -1.432 3.438 1.00 96.88 83 VAL A CA 1
ATOM 619 C C . VAL A 1 83 ? -1.397 -2.606 4.189 1.00 96.88 83 VAL A C 1
ATOM 621 O O . VAL A 1 83 ? -2.038 -3.473 3.599 1.00 96.88 83 VAL A O 1
ATOM 624 N N . ARG A 1 84 ? -1.228 -2.635 5.508 1.00 97.12 84 ARG A N 1
ATOM 625 C CA . ARG A 1 84 ? -1.871 -3.624 6.374 1.00 97.12 84 ARG A CA 1
ATOM 626 C C . ARG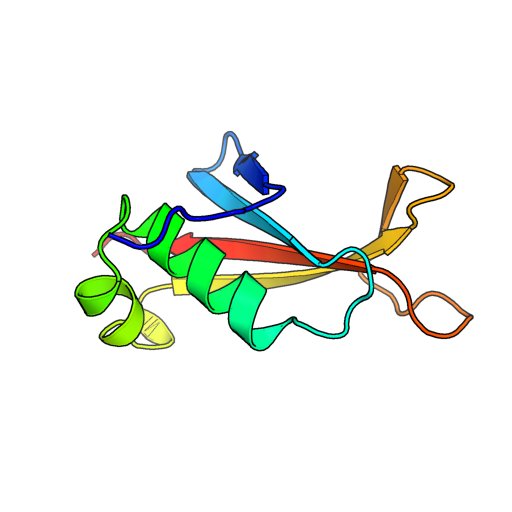 A 1 84 ? -2.449 -2.920 7.589 1.00 97.12 84 ARG A C 1
ATOM 628 O O . ARG A 1 84 ? -1.720 -2.225 8.288 1.00 97.12 84 ARG A O 1
ATOM 635 N N . LEU A 1 85 ? -3.746 -3.091 7.830 1.00 96.81 85 LEU A N 1
ATOM 636 C CA . LEU A 1 85 ? -4.358 -2.616 9.070 1.00 96.81 85 LEU A CA 1
ATOM 637 C C . LEU A 1 85 ? -3.792 -3.424 10.236 1.00 96.81 85 LEU A C 1
ATOM 639 O O . LEU A 1 85 ? -3.586 -4.633 10.106 1.00 96.81 85 LEU A O 1
ATOM 643 N N . LYS A 1 86 ? -3.531 -2.761 11.359 1.00 94.81 86 LYS A N 1
ATOM 644 C CA . LYS A 1 86 ? -3.203 -3.459 12.599 1.00 94.81 86 LYS A CA 1
ATOM 645 C C . LYS A 1 86 ? -4.499 -3.919 13.251 1.00 94.81 86 LYS A C 1
ATOM 647 O O . LYS A 1 86 ? -5.493 -3.189 13.250 1.00 94.81 86 LYS A O 1
ATOM 652 N N . ASP A 1 87 ? -4.480 -5.123 13.801 1.00 80.00 87 ASP A N 1
ATOM 653 C CA . ASP A 1 87 ? -5.555 -5.561 14.682 1.00 80.00 87 ASP A CA 1
ATOM 654 C C . ASP A 1 87 ? -5.546 -4.669 15.935 1.00 80.00 87 ASP A C 1
ATOM 656 O O . ASP A 1 87 ? -4.473 -4.313 16.435 1.00 80.00 87 ASP A O 1
ATOM 660 N N . LYS A 1 88 ? -6.734 -4.258 16.391 1.00 55.34 88 LYS A N 1
ATOM 661 C CA . LYS A 1 88 ? -6.896 -3.565 17.677 1.00 55.34 88 LYS A CA 1
ATOM 662 C C . LYS A 1 88 ? -6.870 -4.560 18.826 1.00 55.34 88 LYS A C 1
ATOM 664 O O . LYS A 1 88 ? -7.458 -5.651 18.657 1.00 55.34 88 LYS A O 1
#

Sequence (88 aa):
MKALEITGGICACGAVYALDRMGHNLGEVFLDALTFACKGDIDKAMALTPEEYETETLDYDVHTNTVSRRGGRGGRSGKIIFVRLKDK

pLDDT: mean 86.96, std 13.15, range [47.72, 97.31]

Mean predicted aligned error: 5.18 Å

Nearest PDB structures (foldseek):
  5hft-assembly2_D  TM=3.356E-01  e=2.901E+00  Klebsiella pneumoniae subsp. pneumoniae MGH 78578
  8bn8-assembly1_BBB  TM=4.125E-01  e=8.979E+00  Homo sapiens
  1i4j-assembly1_B  TM=2.499E-01  e=8.979E+00  Thermus thermophilus